Protein 7T9X (pdb70)

B-factor: mean 17.8, std 6.79, range [9.57, 52.81]

GO terms:
  GO:0043161 proteasome-mediated ubiquitin-dependent protein catabolic process (P, IDA)
  GO:1990429 peroxisomal importomer complex (C, IDA)
  GO:0000209 protein polyubiquitination (P, IDA)
  GO:0061630 ubiquitin protein ligase activity (F, IDA)
  GO:0005778 peroxisomal membrane (C, IDA)
  GO:0016558 protein import into peroxisome matrix (P, IMP)
  GO:0005515 protein binding (F, IPI)
  GO:0008320 transmembrane protein transporter activity (F, IDA)
  GO:0044721 protein import into peroxisome matrix, substrate release (P, IDA)
  GO:0016562 protein import into peroxisome matrix, receptor recycling (P, IDA)
  GO:1990757 ubiquitin ligase activator activity (F, IDA)
  GO:0016567 protein ubiquitination (P, IDA)

Secondary structure (DSSP, 8-state):
-TT-SSSBPTTT-SB-SSEEE-TTS-EEEHHHHHHHHHHTTTB-TTT-PBPTTEEEETTTTEEEE-SS-EE--/-TT---SBPTTT-SB-SSEEE-TTS-EEEHHHHHHHHHHTTTB-TTT-PBPTTEEEETTTTEEEE-SS-EE--

Nearest PDB structures (foldseek):
  7t9x-assembly2_B  TM=1.014E+00  e=2.591E-16  Bacteria
  3hcs-assembly1_A  TM=7.202E-01  e=7.466E-03  Homo sapiens
  5vo0-assembly1_A  TM=7.494E-01  e=9.735E-03  Danio rerio
  7l3l-assembly2_D  TM=7.258E-01  e=9.735E-03  Homo sapiens
  7l3l-assembly1_A  TM=7.082E-01  e=1.655E-02  Homo sapiens

Foldseek 3Di:
DFPDQQAAALQPRHRADQWKAFLVRDIHHPVRVFVVCFVLVQADSPPRDRDPQWDADPVVRTIGGRDGIGTDD/DFPDQQAAALQPRHRADQWKAFLVRDIHHPVSQFVCCFVPVQADSPPRDRDPQWDQDPVVRIIGGRDGIGTDD

Sequence (146 aa):
PLGSVSEACPVCEKTVQNPCVLETGYVACYPCAISYLVNNEGHCPVTNKKLLGCTYNKHTNKWEVVTGIRKLIPLGSVSEACPVCEKTVQNPCVLETGYVACYPCAISYLVNNEGHCPVTNKKLLGCTYNKHTNKWEVVTGIRKLI

Radius of gyration: 20.34 Å; Cα contacts (8 Å, |Δi|>4): 293; chains: 2; bounding box: 25×26×68 Å

Organism: Saccharomyces cerevisiae (strain ATCC 204508 / S288c) (NCBI:txid559292)

InterPro domains:
  IPR006845 Pex, N-terminal [PF04757] (41-294)
  IPR013083 Zinc finger, RING/FYVE/PHD-type [G3DSA:3.30.40.10] (316-398)
  IPR017375 Peroxisome assembly protein 12 [PIRSF038074] (31-373)
  IPR017375 Peroxisome assembly protein 12 [PTHR12888] (24-397)

Solvent-accessible surface area: 9684 Å² total; per-residue (Å²): 156,171,30,34,72,102,111,69,1,45,45,41,146,147,110,14,129,109,26,0,33,5,70,40,24,96,17,0,9,72,84,19,0,68,49,58,3,45,114,55,72,0,46,1,26,66,53,105,127,74,9,170,3,11,71,36,37,127,161,64,82,129,23,79,42,98,88,25,30,182,137,56,230,124,170,30,32,76,36,50,65,1,49,44,52,140,146,98,16,130,105,24,0,32,4,69,34,23,83,18,0,8,74,83,20,0,66,51,62,0,46,116,56,98,0,54,2,27,49,51,103,131,92,7,167,5,12,70,100,33,149,148,77,90,124,63,75,42,98,89,24,30,176,122,51,208

Structure (mmCIF, N/CA/C/O backbone):
data_7T9X
#
_entry.id   7T9X
#
_cell.length_a   27.578
_cell.length_b   32.922
_cell.length_c   72.488
_cell.angle_alpha   90.000
_cell.angle_beta   100.715
_cell.angle_gamma   90.000
#
_symmetry.space_group_name_H-M   'P 1 21 1'
#
loop_
_entity.id
_entity.type
_entity.pdbx_description
1 polymer 'Peroxisome assembly protein 12'
2 non-polymer 'ZINC ION'
3 water water
#
loop_
_atom_site.group_PDB
_atom_site.id
_atom_site.type_symbol
_atom_site.label_atom_id
_atom_site.label_alt_id
_atom_site.label_comp_id
_atom_site.label_asym_id
_atom_site.label_entity_id
_atom_site.label_seq_id
_atom_site.pdbx_PDB_ins_code
_atom_site.Cartn_x
_atom_site.Cartn_y
_atom_site.Cartn_z
_atom_site.occupancy
_atom_site.B_iso_or_equiv
_atom_site.auth_seq_id
_atom_site.auth_comp_id
_atom_site.auth_asym_id
_atom_site.auth_atom_id
_atom_site.pdbx_PDB_model_num
ATOM 1 N N . PRO A 1 1 ? -2.03714 -1.87491 26.77423 1.000 30.91598 2 PRO A N 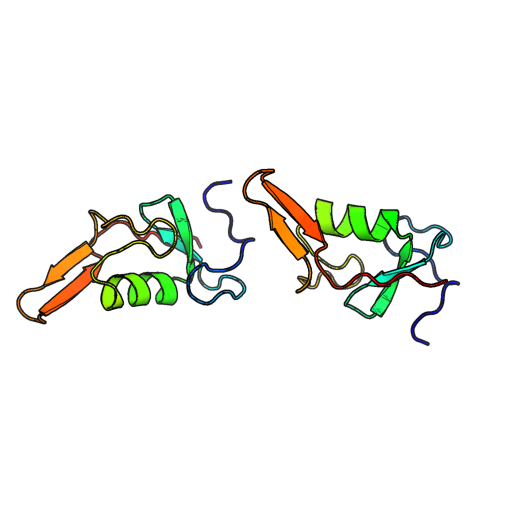1
ATOM 2 C CA . PRO A 1 1 ? -0.62062 -2.19623 26.96857 1.000 27.07709 2 PRO A CA 1
ATOM 3 C C . PRO A 1 1 ? 0.13782 -1.16112 27.79442 1.000 26.19085 2 PRO A C 1
ATOM 4 O O . PRO A 1 1 ? -0.12587 0.04190 27.71025 1.000 32.27588 2 PRO A O 1
ATOM 8 N N . LEU A 1 2 ? 1.09455 -1.64231 28.57925 1.000 16.49636 3 LEU A N 1
ATOM 9 C CA . LEU A 1 2 ? 1.84129 -0.78904 29.48627 1.000 14.28623 3 LEU A CA 1
ATOM 10 C C . LEU A 1 2 ? 2.85533 0.05580 28.73093 1.000 16.45065 3 LEU A C 1
ATOM 11 O O . LEU A 1 2 ? 3.51895 -0.42283 27.80603 1.000 15.48465 3 LEU A O 1
ATOM 16 N N . GLY A 1 3 ? 2.96808 1.31813 29.13102 1.000 13.45593 4 GLY A N 1
ATOM 17 C CA . GLY A 1 3 ? 3.93099 2.22441 28.54518 1.000 13.51511 4 GLY A CA 1
ATOM 18 C C . GLY A 1 3 ? 3.46875 2.97121 27.31662 1.000 12.86319 4 GLY A C 1
ATOM 19 O O . GLY A 1 3 ? 4.28171 3.66845 26.70163 1.000 14.87816 4 GLY A O 1
ATOM 20 N N . SER A 1 4 ? 2.20083 2.84021 26.92886 1.000 14.03401 5 SER A N 1
ATOM 21 C CA . SER A 1 4 ? 1.70361 3.57464 25.77214 1.000 14.36770 5 SER A CA 1
ATOM 22 C C . SER A 1 4 ? 1.75621 5.07708 26.02266 1.000 14.81720 5 SER A C 1
ATOM 23 O O . SER A 1 4 ? 1.43906 5.55235 27.12027 1.000 15.49636 5 SER A O 1
ATOM 26 N N . VAL A 1 5 ? 2.12131 5.83456 24.98759 1.000 12.51465 6 VAL A N 1
ATOM 27 C CA . VAL A 1 5 ? 2.19333 7.28728 25.09923 1.000 12.76719 6 VAL A CA 1
ATOM 28 C C . VAL A 1 5 ? 1.06985 7.98132 24.33724 1.000 16.82940 6 VAL A C 1
ATOM 29 O O . VAL A 1 5 ? 1.10032 9.20807 24.18285 1.000 17.19461 6 VAL A O 1
ATOM 33 N N . SER A 1 6 ? 0.06543 7.23736 23.87429 1.000 14.89368 7 SER A N 1
ATOM 34 C CA . SER A 1 6 ? -1.01840 7.81733 23.08370 1.000 17.05654 7 SER A CA 1
ATOM 35 C C . SER A 1 6 ? -2.30713 8.04937 23.87753 1.000 20.83389 7 SER A C 1
ATOM 36 O O . SER A 1 6 ? -3.34291 8.34676 23.27006 1.000 22.54313 7 SER A O 1
ATOM 39 N N . GLU A 1 7 ? -2.30367 7.83782 25.19252 1.000 17.34527 8 GLU A N 1
ATOM 40 C CA . GLU A 1 7 ? -3.49881 8.07321 25.99120 1.000 17.26935 8 GLU A CA 1
ATOM 41 C C . GLU A 1 7 ? -3.42669 9.46356 26.60846 1.000 16.93313 8 GLU A C 1
ATOM 42 O O . GLU A 1 7 ? -2.36142 10.07628 26.69223 1.000 17.39609 8 GLU A O 1
ATOM 48 N N . ALA A 1 8 ? -4.58120 9.97008 27.02702 1.000 15.83956 9 ALA A N 1
ATOM 49 C CA . ALA A 1 8 ? -4.59594 11.29280 27.63130 1.000 16.43560 9 ALA A CA 1
ATOM 50 C C . ALA A 1 8 ? -3.74938 11.29331 28.89717 1.000 13.31882 9 ALA A C 1
ATOM 51 O O . ALA A 1 8 ? -3.69581 10.30594 29.63267 1.000 15.51392 9 ALA A O 1
ATOM 53 N N . CYS A 1 9 ? -3.06986 12.40271 29.14879 1.000 12.41924 10 CYS A N 1
ATOM 54 C CA . CYS A 1 9 ? -2.37090 12.53012 30.41473 1.000 13.74764 10 CYS A CA 1
ATOM 55 C C . CYS A 1 9 ? -3.40075 12.54617 31.54326 1.000 12.86247 10 CYS A C 1
ATOM 56 O O . CYS A 1 9 ? -4.37268 13.31188 31.47495 1.000 14.01421 10 CYS A O 1
ATOM 59 N N . PRO A 1 10 ? -3.23466 11.72157 32.57900 1.000 12.04901 11 PRO A N 1
ATOM 60 C CA . PRO A 1 10 ? -4.21015 11.70343 33.68114 1.000 14.48320 11 PRO A CA 1
ATOM 61 C C . PRO A 1 10 ? -4.19290 12.95486 34.53250 1.000 15.55584 11 PRO A C 1
ATOM 62 O O . PRO A 1 10 ? -5.10408 13.13144 35.35584 1.000 18.46419 11 PRO A O 1
ATOM 66 N N . VAL A 1 11 ? -3.20147 13.82347 34.36319 1.000 10.98866 12 VAL A N 1
ATOM 67 C CA . VAL A 1 11 ? -3.11471 15.05142 35.14399 1.000 12.39382 12 VAL A CA 1
ATOM 68 C C . VAL A 1 11 ? -3.71284 16.21744 34.36792 1.000 15.61421 12 VAL A C 1
ATOM 69 O O . VAL A 1 11 ? -4.65214 16.87092 34.84000 1.000 18.20101 12 VAL A O 1
ATOM 73 N N . CYS A 1 12 ? -3.18004 16.49450 33.17414 1.000 13.83201 13 CYS A N 1
ATOM 74 C CA . CYS A 1 12 ? -3.57846 17.68442 32.42380 1.000 13.51142 13 CYS A CA 1
ATOM 75 C C . CYS A 1 12 ? -4.64637 17.41232 31.37172 1.000 15.04232 13 CYS A C 1
ATOM 76 O O . CYS A 1 12 ? -5.21289 18.37157 30.82600 1.000 15.40642 13 CYS A O 1
ATOM 79 N N . GLU A 1 13 ? -4.93734 16.14253 31.08814 1.000 13.89246 14 GLU A N 1
ATOM 80 C CA . GLU A 1 13 ? -5.96141 15.67105 30.15464 1.000 15.00014 14 GLU A CA 1
ATOM 81 C C . GLU A 1 13 ? -5.63841 15.96342 28.69820 1.000 18.38878 14 GLU A C 1
ATOM 82 O O . GLU A 1 13 ? -6.50542 15.77941 27.83003 1.000 20.95803 14 GLU A O 1
ATOM 88 N N . LYS A 1 14 ? -4.40591 16.34480 28.39238 1.000 15.55949 15 LYS A N 1
ATOM 89 C CA . LYS A 1 14 ? -3.98140 16.61521 27.02952 1.000 15.05319 15 LYS A CA 1
ATOM 90 C C . LYS A 1 14 ? -3.12593 15.46325 26.52104 1.000 14.43514 15 LYS A C 1
ATOM 91 O O . LYS A 1 14 ? -2.82511 14.50830 27.24123 1.000 16.15790 15 LYS A O 1
ATOM 97 N N . THR A 1 15 ? -2.74343 15.55085 25.24941 1.000 16.28989 16 THR A N 1
ATOM 98 C CA . THR A 1 15 ? -1.77089 14.61763 24.70428 1.000 17.90717 16 THR A CA 1
ATOM 99 C C . THR A 1 15 ? -0.50642 14.66281 25.55063 1.000 16.24457 16 THR A C 1
ATOM 100 O O . THR A 1 15 ? -0.03281 15.74351 25.91995 1.000 18.36954 16 THR A O 1
ATOM 104 N N . VAL A 1 16 ? 0.01942 13.48325 25.88925 1.000 15.74859 17 VAL A N 1
ATOM 105 C CA . VAL A 1 16 ? 1.20503 13.41270 26.73690 1.000 15.61198 17 VAL A CA 1
ATOM 106 C C . VAL A 1 16 ? 2.40073 13.97734 25.98677 1.000 13.97821 17 VAL A C 1
ATOM 107 O O . VAL A 1 16 ? 2.65157 13.62644 24.82444 1.000 15.44359 17 VAL A O 1
ATOM 111 N N . GLN A 1 17 ? 3.12292 14.88005 26.63865 1.000 15.47088 18 GLN A N 1
ATOM 112 C CA . GLN A 1 17 ? 4.38878 15.40133 26.14553 1.000 15.70812 18 GLN A CA 1
ATOM 113 C C . GLN A 1 17 ? 5.46838 15.07641 27.16880 1.000 15.81828 18 GLN A C 1
ATOM 114 O O . GLN A 1 17 ? 5.25184 15.23511 28.37254 1.000 16.45619 18 GLN A O 1
ATOM 120 N N . ASN A 1 18 ? 6.63323 14.63460 26.69240 1.000 14.10077 19 ASN A N 1
ATOM 121 C CA . ASN A 1 18 ? 7.72236 14.18279 27.56031 1.000 13.30088 19 ASN A CA 1
ATOM 122 C C . ASN A 1 18 ? 7.20966 13.08957 28.48667 1.000 13.82864 19 ASN A C 1
ATOM 123 O O . ASN A 1 18 ? 7.17809 13.26849 29.71449 1.000 12.97759 19 ASN A O 1
ATOM 128 N N . PRO A 1 19 ? 6.82624 11.94140 27.92895 1.000 12.73014 20 PRO A N 1
ATOM 129 C CA . PRO A 1 19 ? 6.18300 10.89910 28.73252 1.000 11.19789 20 PRO A CA 1
ATOM 130 C C . PRO A 1 19 ? 7.09800 10.31721 29.79122 1.000 12.63728 20 PRO A C 1
ATOM 131 O O . PRO A 1 19 ? 8.31895 10.22265 29.62965 1.000 12.50717 20 PRO A O 1
ATOM 135 N N . CYS A 1 20 ? 6.47323 9.91931 30.89198 1.000 11.16513 21 CYS A N 1
ATOM 136 C CA . CYS A 1 20 ? 7.14648 9.16704 31.93501 1.000 10.59509 21 CYS A CA 1
ATOM 137 C C . CYS A 1 20 ? 6.15570 8.17054 32.50534 1.000 11.18938 21 CYS A C 1
ATOM 138 O O . CYS A 1 20 ? 4.95019 8.28451 32.29881 1.000 10.60997 21 CYS A O 1
ATOM 141 N N . VAL A 1 21 ? 6.67876 7.18604 33.22519 1.000 10.63914 22 VAL A N 1
ATOM 142 C CA . VAL A 1 21 ? 5.87812 6.13468 33.84348 1.000 11.53125 22 VAL A CA 1
ATOM 143 C C . VAL A 1 21 ? 5.85963 6.37355 35.34291 1.000 13.91058 22 VAL A C 1
ATOM 144 O O . VAL A 1 21 ? 6.91381 6.57697 35.96071 1.000 12.07360 22 VAL A O 1
ATOM 148 N N . LEU A 1 22 ? 4.66453 6.34062 35.92405 1.000 12.50042 23 LEU A N 1
ATOM 149 C CA . LEU A 1 22 ? 4.46630 6.43704 37.35830 1.000 13.48682 23 LEU A CA 1
ATOM 150 C C . LEU A 1 22 ? 4.64963 5.07189 38.01307 1.000 12.51480 23 LEU A C 1
ATOM 151 O O . LEU A 1 22 ? 4.67034 4.03097 37.35506 1.000 12.65498 23 LEU A O 1
ATOM 156 N N . GLU A 1 23 ? 4.72971 5.08902 39.34339 1.000 15.56237 24 GLU A N 1
ATOM 157 C CA . GLU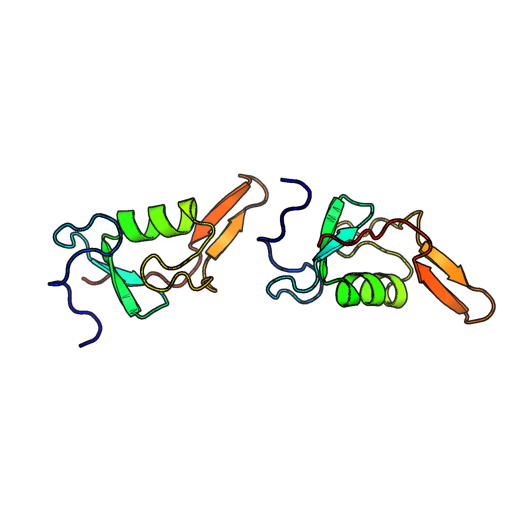 A 1 23 ? 4.91994 3.86381 40.11151 1.000 16.20012 24 GLU A CA 1
ATOM 158 C C . GLU A 1 23 ? 3.80132 2.86404 39.86886 1.000 13.91239 24 GLU A C 1
ATOM 159 O O . GLU A 1 23 ? 4.00915 1.64718 39.95560 1.000 16.73063 24 GLU A O 1
ATOM 165 N N . THR A 1 24 ? 2.61865 3.36126 39.53575 1.000 13.45661 25 THR A N 1
ATOM 166 C CA . THR A 1 24 ? 1.43990 2.56055 39.26611 1.000 13.39274 25 THR A CA 1
ATOM 167 C C . THR A 1 24 ? 1.34242 2.10674 37.81569 1.000 11.65875 25 THR A C 1
ATOM 168 O O . THR A 1 24 ? 0.37700 1.42237 37.45953 1.000 15.62222 25 THR A O 1
ATOM 172 N N . GLY A 1 25 ? 2.31508 2.47650 36.97645 1.000 12.29198 26 GLY A N 1
ATOM 173 C CA . GLY A 1 25 ? 2.37564 2.01501 35.60950 1.000 13.55903 26 GLY A CA 1
ATOM 174 C C . GLY A 1 25 ? 1.75271 2.94028 34.59227 1.000 13.33332 26 GLY A C 1
ATOM 175 O O . GLY A 1 25 ? 1.96264 2.74077 33.38993 1.000 17.52970 26 GLY A O 1
ATOM 176 N N . TYR A 1 26 ? 1.02438 3.95853 35.02934 1.000 12.73684 27 TYR A N 1
ATOM 177 C CA . TYR A 1 26 ? 0.36624 4.85874 34.09630 1.000 12.00032 27 TYR A CA 1
ATOM 178 C C . TYR A 1 26 ? 1.35191 5.90467 33.59896 1.000 11.98696 27 TYR A C 1
ATOM 179 O O . TYR A 1 26 ? 2.35052 6.20446 34.25733 1.000 12.08265 27 TYR A O 1
ATOM 188 N N . VAL A 1 27 ? 1.07260 6.43946 32.40232 1.000 12.31256 28 VAL A N 1
ATOM 189 C CA . VAL A 1 27 ? 1.96033 7.38323 31.72341 1.000 11.77462 28 VAL A CA 1
ATOM 190 C C . VAL A 1 27 ? 1.39852 8.79217 31.84210 1.000 10.92062 28 VAL A C 1
ATOM 191 O O . VAL A 1 27 ? 0.19470 9.01192 31.66106 1.000 12.38142 28 VAL A O 1
ATOM 195 N N . ALA A 1 28 ? 2.27233 9.75623 32.14875 1.000 10.61606 29 ALA A N 1
ATOM 196 C CA . ALA A 1 28 ? 1.88712 11.15276 32.26679 1.000 10.94450 29 ALA A CA 1
ATOM 197 C C . ALA A 1 28 ? 3.01541 12.01715 31.71767 1.000 12.15634 29 ALA A C 1
ATOM 198 O O . ALA A 1 28 ? 4.14438 11.55308 31.54969 1.000 12.14750 29 ALA A O 1
ATOM 200 N N . CYS A 1 29 ? 2.71553 13.28607 31.44441 1.000 11.53822 30 CYS A N 1
ATOM 201 C CA . CYS A 1 29 ? 3.79616 14.21911 31.14057 1.000 12.06401 30 CYS A CA 1
ATOM 202 C C . CYS A 1 29 ? 4.73958 14.30917 32.33142 1.000 10.58819 30 CYS A C 1
ATOM 203 O O . CYS A 1 29 ? 4.29791 14.34120 33.48165 1.000 11.42370 30 CYS A O 1
ATOM 206 N N . TYR A 1 30 ? 6.04369 14.38379 32.06126 1.000 10.57499 31 TYR A N 1
ATOM 207 C CA . TYR A 1 30 ? 7.01192 14.50057 33.15373 1.000 12.00955 31 TYR A CA 1
ATOM 208 C C . TYR A 1 30 ? 6.68185 15.61924 34.14369 1.000 10.55639 31 TYR A C 1
ATOM 209 O O . TYR A 1 30 ? 6.61790 15.34411 35.35489 1.000 11.99083 31 TYR A O 1
ATOM 218 N N . PRO A 1 31 ? 6.45107 16.87071 33.72971 1.000 10.73168 32 PRO A N 1
ATOM 219 C CA . PRO A 1 31 ? 6.14553 17.90082 34.73638 1.000 12.44647 32 PRO A CA 1
ATOM 220 C C . PRO A 1 31 ? 4.80512 17.68561 35.41150 1.000 12.97740 32 PRO A C 1
ATOM 221 O O . PRO A 1 31 ? 4.62380 18.11755 36.55806 1.000 14.46987 32 PRO A O 1
ATOM 225 N N . CYS A 1 32 ? 3.85792 17.05271 34.71377 1.000 11.75998 33 CYS A N 1
ATOM 226 C CA . CYS A 1 32 ? 2.56660 16.71413 35.30181 1.000 12.25836 33 CYS A CA 1
ATOM 227 C C . CYS A 1 32 ? 2.72287 15.67830 36.40359 1.000 13.03951 33 CYS A C 1
ATOM 228 O O . CYS A 1 32 ? 2.11925 15.80271 37.47410 1.000 13.55745 33 CYS A O 1
ATOM 231 N N . ALA A 1 33 ? 3.53574 14.64933 36.16226 1.000 11.59617 34 ALA A N 1
ATOM 232 C CA . ALA A 1 33 ? 3.75256 13.63388 37.18433 1.000 11.34889 34 ALA A CA 1
ATOM 233 C C . ALA A 1 33 ? 4.42770 14.23653 38.40553 1.000 13.32222 34 ALA A C 1
ATOM 234 O O . ALA A 1 33 ? 4.02236 13.98396 39.54556 1.000 12.87276 34 ALA A O 1
ATOM 236 N N . ILE A 1 34 ? 5.46314 15.04542 38.18765 1.000 11.45600 35 ILE A N 1
ATOM 237 C CA . ILE A 1 34 ? 6.16227 15.65479 39.31689 1.000 10.27327 35 ILE A CA 1
ATOM 238 C C . ILE A 1 34 ? 5.22532 16.57442 40.08617 1.000 10.91677 35 ILE A C 1
ATOM 239 O O . ILE A 1 34 ? 5.07963 16.45351 41.30575 1.000 12.21045 35 ILE A O 1
ATOM 244 N N . SER A 1 35 ? 4.55286 17.49111 39.38584 1.000 10.50539 36 SER A N 1
ATOM 245 C CA . SER A 1 35 ? 3.71777 18.45215 40.10032 1.000 11.75968 36 SER A CA 1
ATOM 246 C C . SER A 1 35 ? 2.55710 17.76845 40.80867 1.000 10.27317 36 SER A C 1
ATOM 247 O O . SER A 1 35 ? 2.22600 18.12984 41.94384 1.000 11.66171 36 SER A O 1
ATOM 250 N N . TYR A 1 36 ? 1.94793 16.75226 40.19025 1.000 10.15573 37 TYR A N 1
ATOM 251 C CA . TYR A 1 36 ? 0.80048 16.14365 40.85474 1.000 10.16039 37 TYR A CA 1
ATOM 252 C C . TYR A 1 36 ? 1.22713 15.43209 42.13268 1.000 11.59609 37 TYR A C 1
ATOM 253 O O . TYR A 1 36 ? 0.58423 15.58288 43.18034 1.000 11.74772 37 TYR A O 1
ATOM 262 N N . LEU A 1 37 ? 2.32259 14.67739 42.07447 1.000 12.22638 38 LEU A N 1
ATOM 263 C CA . LEU A 1 37 ? 2.76397 13.94525 43.25598 1.000 12.30299 38 LEU A CA 1
ATOM 264 C C . LEU A 1 37 ? 3.18197 14.90156 44.36835 1.000 12.12794 38 LEU A C 1
ATOM 265 O O . LEU A 1 37 ? 2.85096 14.67668 45.54184 1.000 14.40330 38 LEU A O 1
ATOM 270 N N . VAL A 1 38 ? 3.88605 15.98263 44.01886 1.000 11.52358 39 VAL A N 1
ATOM 271 C CA . VAL A 1 38 ? 4.26790 16.98444 45.01572 1.000 13.33070 39 VAL A CA 1
ATOM 272 C C . VAL A 1 38 ? 3.03093 17.64811 45.60523 1.000 12.44180 39 VAL A C 1
ATOM 273 O O . VAL A 1 38 ? 2.90906 17.80171 46.82826 1.000 14.45518 39 VAL A O 1
ATOM 277 N N . ASN A 1 39 ? 2.07835 18.02891 44.74801 1.000 11.91962 40 ASN A N 1
ATOM 278 C CA . ASN A 1 39 ? 0.91404 18.79081 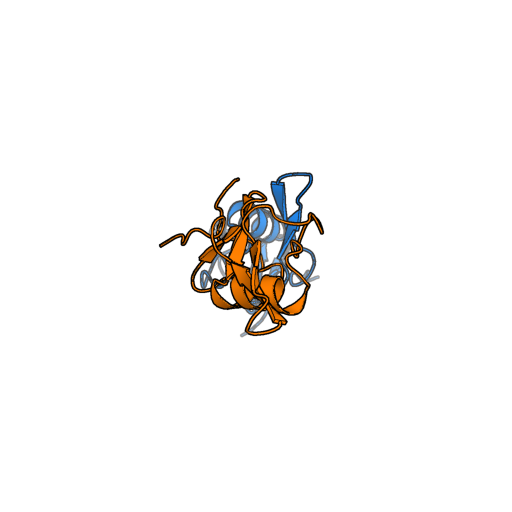45.19938 1.000 12.93535 40 ASN A CA 1
ATOM 279 C C . ASN A 1 39 ? -0.14237 17.93996 45.88584 1.000 14.95414 40 ASN A C 1
ATOM 280 O O . ASN A 1 39 ? -1.02185 18.50030 46.55016 1.000 18.03194 40 ASN A O 1
ATOM 285 N N . ASN A 1 40 ? -0.06761 16.61863 45.77572 1.000 13.78682 41 ASN A N 1
ATOM 286 C CA . ASN A 1 40 ? -1.08889 15.74391 46.33042 1.000 12.16823 41 ASN A CA 1
ATOM 287 C C . ASN A 1 40 ? -0.49775 14.72463 47.29143 1.000 12.09200 41 ASN A C 1
ATOM 288 O O . ASN A 1 40 ? -1.00928 13.61167 47.41292 1.000 15.02560 41 ASN A O 1
ATOM 293 N N . GLU A 1 41 ? 0.58871 15.10787 47.97455 1.000 15.13670 42 GLU A N 1
ATOM 294 C CA . GLU A 1 41 ? 1.16759 14.31793 49.06793 1.000 15.76185 42 GLU A CA 1
ATOM 295 C C . GLU A 1 41 ? 1.48850 12.89565 48.62975 1.000 14.46760 42 GLU A C 1
ATOM 296 O O . GLU A 1 41 ? 1.27470 11.93855 49.37311 1.000 17.30371 42 GLU A O 1
ATOM 302 N N . GLY A 1 42 ? 1.99020 12.75449 47.40767 1.000 13.21727 43 GLY A N 1
ATOM 303 C CA . GLY A 1 42 ? 2.45465 11.45781 46.94755 1.000 14.56836 43 GLY A CA 1
ATOM 304 C C . GLY A 1 42 ? 1.37583 10.48701 46.52780 1.000 14.43976 43 GLY A C 1
ATOM 305 O O . GLY A 1 42 ? 1.60344 9.27640 46.58038 1.000 16.77513 43 GLY A O 1
ATOM 306 N N . HIS A 1 43 ? 0.20766 10.97599 46.11457 1.000 15.07578 44 HIS A N 1
ATOM 307 C CA . HIS A 1 43 ? -0.87798 10.11366 45.65765 1.000 14.89408 44 HIS A CA 1
ATOM 308 C C . HIS A 1 43 ? -0.93245 10.04812 44.13322 1.000 14.74581 44 HIS A C 1
ATOM 309 O O . HIS A 1 43 ? -0.76983 11.06414 43.44863 1.000 17.23626 44 HIS A O 1
ATOM 316 N N . CYS A 1 44 ? -1.21075 8.84927 43.61805 1.000 13.68184 45 CYS A N 1
ATOM 317 C CA . CYS A 1 44 ? -1.34175 8.62477 42.17703 1.000 12.97507 45 CYS A CA 1
ATOM 318 C C . CYS A 1 44 ? -2.53776 9.39113 41.60466 1.000 14.18653 45 CYS A C 1
ATOM 319 O O . CYS A 1 44 ? -3.62988 9.34147 42.18303 1.000 14.79295 45 CYS A O 1
ATOM 322 N N . PRO A 1 45 ? -2.38487 10.08528 40.47034 1.000 13.70908 46 PRO A N 1
ATOM 323 C CA . PRO A 1 45 ? -3.53102 10.80113 39.88331 1.000 13.93157 46 PRO A CA 1
ATOM 324 C C . PRO A 1 45 ? -4.58430 9.88422 39.27772 1.000 15.36659 46 PRO A C 1
ATOM 325 O O . PRO A 1 45 ? -5.70257 10.35245 39.02438 1.000 19.44575 46 PRO A O 1
ATOM 329 N N . VAL A 1 46 ? -4.28198 8.60718 39.05542 1.000 14.58458 47 VAL A N 1
ATOM 330 C CA . VAL A 1 46 ? -5.24554 7.67059 38.48054 1.000 15.83417 47 VAL A CA 1
ATOM 331 C C . VAL A 1 46 ? -5.96296 6.88242 39.56397 1.000 17.38924 47 VAL A C 1
ATOM 332 O O . VAL A 1 46 ? -7.19006 6.76612 39.55226 1.000 20.23945 47 VAL A O 1
ATOM 336 N N . THR A 1 47 ? -5.20609 6.32662 40.50310 1.000 16.87723 48 THR A N 1
ATOM 337 C CA . THR A 1 47 ? -5.73071 5.39526 41.49222 1.000 17.71422 48 THR A CA 1
ATOM 338 C C . THR A 1 47 ? -5.86660 5.99114 42.88780 1.000 19.08118 48 THR A C 1
ATOM 339 O O . THR A 1 47 ? -6.47360 5.35500 43.75899 1.000 19.88850 48 THR A O 1
ATOM 343 N N . ASN A 1 48 ? -5.29539 7.16880 43.13080 1.000 16.91602 49 ASN A N 1
ATOM 344 C CA . ASN A 1 48 ? -5.20754 7.78141 44.45747 1.000 16.44284 49 ASN A CA 1
ATOM 345 C C . ASN A 1 48 ? -4.44145 6.91552 45.46313 1.000 19.40145 49 ASN A C 1
ATOM 346 O O . ASN A 1 48 ? -4.50795 7.15727 46.67250 1.000 22.14668 49 ASN A O 1
ATOM 351 N N . LYS A 1 49 ? -3.68491 5.92371 44.99784 1.000 17.58826 50 LYS A N 1
ATOM 352 C CA . LYS A 1 49 ? -2.80756 5.16959 45.88453 1.000 18.82109 50 LYS A CA 1
ATOM 353 C C . LYS A 1 49 ? -1.68269 6.05336 46.41110 1.000 18.93040 50 LYS A C 1
ATOM 354 O O . LYS A 1 49 ? -1.13525 6.88695 45.68480 1.000 18.23429 50 LYS A O 1
ATOM 360 N N . LYS A 1 50 ? -1.33309 5.85542 47.68215 1.000 18.06280 51 LYS A N 1
ATOM 361 C CA . LYS A 1 50 ? -0.18501 6.51394 48.29835 1.000 15.61837 51 LYS A CA 1
ATOM 362 C C . LYS A 1 50 ? 1.09132 5.84025 47.80612 1.000 18.44309 51 LYS A C 1
ATOM 363 O O . LYS A 1 50 ? 1.27444 4.63323 47.99731 1.000 22.20785 51 LYS A O 1
ATOM 369 N N . LEU A 1 51 ? 1.94989 6.59933 47.14021 1.000 18.12551 52 LEU A N 1
ATOM 370 C CA . LEU A 1 51 ? 3.10958 6.02854 46.46953 1.000 16.86946 52 LEU A CA 1
ATOM 371 C C . LEU A 1 51 ? 4.30333 5.88027 47.40663 1.000 19.58606 52 LEU A C 1
ATOM 372 O O . LEU A 1 51 ? 4.53721 6.71793 48.28243 1.000 26.78871 52 LEU A O 1
ATOM 377 N N . LEU A 1 52 ? 5.06623 4.80398 47.19895 1.000 16.38049 53 LEU A N 1
ATOM 378 C CA . LEU A 1 52 ? 6.23664 4.52694 48.02654 1.000 15.76721 53 LEU A CA 1
ATOM 379 C C . LEU A 1 52 ? 7.38424 5.49758 47.77734 1.000 18.29875 53 LEU A C 1
ATOM 380 O O . LEU A 1 52 ? 8.18676 5.74842 48.68563 1.000 19.89511 53 LEU A O 1
ATOM 385 N N . GLY A 1 53 ? 7.51808 6.00154 46.55267 1.000 16.18685 54 GLY A N 1
ATOM 386 C CA . GLY A 1 53 ? 8.69076 6.75818 46.16408 1.000 17.65730 54 GLY A CA 1
ATOM 387 C C . GLY A 1 53 ? 8.68626 8.23015 46.48724 1.000 16.17104 54 GLY A C 1
ATOM 388 O O . GLY A 1 53 ? 9.64504 8.93089 46.13916 1.000 17.60625 54 GLY A O 1
ATOM 389 N N . CYS A 1 54 ? 7.63784 8.73099 47.12078 1.000 14.57617 55 CYS A N 1
ATOM 390 C CA . CYS A 1 54 ? 7.56608 10.12169 47.52899 1.000 16.29749 55 CYS A CA 1
ATOM 391 C C . CYS A 1 54 ? 7.90523 10.24695 49.00760 1.000 20.65009 55 CYS A C 1
ATOM 392 O O . CYS A 1 54 ? 7.48786 9.42047 49.82754 1.000 22.60568 55 CYS A O 1
ATOM 395 N N . THR A 1 55 ? 8.67043 11.28104 49.33533 1.000 18.98285 56 THR A N 1
ATOM 396 C CA . THR A 1 55 ? 9.19624 11.50263 50.67555 1.000 21.85623 56 THR A CA 1
ATOM 397 C C . THR A 1 55 ? 8.88024 12.92681 51.10098 1.000 21.30737 56 THR A C 1
ATOM 398 O O . THR A 1 55 ? 8.88328 13.84677 50.27707 1.000 18.96190 56 THR A O 1
ATOM 402 N N . TYR A 1 56 ? 8.57851 13.10427 52.38142 1.000 20.17466 57 TYR A N 1
ATOM 403 C CA . TYR A 1 56 ? 8.32802 14.42961 52.92810 1.000 17.32093 57 TYR A CA 1
ATOM 404 C C . TYR A 1 56 ? 9.63687 15.08673 53.36263 1.000 18.40919 57 TYR A C 1
ATOM 405 O O . TYR A 1 56 ? 10.42320 14.49257 54.10982 1.000 19.50352 57 TYR A O 1
ATOM 414 N N . ASN A 1 57 ? 9.85390 16.31985 52.90457 1.000 14.31137 58 ASN A N 1
ATOM 415 C CA . ASN A 1 57 ? 11.03149 17.10849 53.25615 1.000 13.53989 58 ASN A CA 1
ATOM 416 C C . ASN A 1 57 ? 10.66684 17.97317 54.45824 1.000 15.48636 58 ASN A C 1
ATOM 417 O O . ASN A 1 57 ? 9.85725 18.89651 54.34431 1.000 15.46272 58 ASN A O 1
ATOM 422 N N . LYS A 1 58 ? 11.26745 17.67263 55.61803 1.000 16.78862 59 LYS A N 1
ATOM 423 C CA . LYS A 1 58 ? 10.91756 18.39214 56.83852 1.000 19.63249 59 LYS A CA 1
ATOM 424 C C . LYS A 1 58 ? 11.41690 19.82988 56.83485 1.000 18.48875 59 LYS A C 1
ATOM 425 O O . LYS A 1 58 ? 10.94983 20.64262 57.64430 1.000 18.93531 59 LYS A O 1
ATOM 431 N N . HIS A 1 59 ? 12.35089 20.16375 55.94810 1.000 14.23720 60 HIS A N 1
ATOM 432 C CA . HIS A 1 59 ? 12.87268 21.51992 55.88283 1.000 15.43613 60 HIS A CA 1
ATOM 433 C C . HIS A 1 59 ? 11.96749 22.42400 55.05693 1.000 16.78679 60 HIS A C 1
ATOM 434 O O . HIS A 1 59 ? 11.59748 23.51597 55.49764 1.000 19.10603 60 HIS A O 1
ATOM 441 N N . THR A 1 60 ? 11.54278 21.95536 53.88634 1.000 16.28553 61 THR A N 1
ATOM 442 C CA . THR A 1 60 ? 10.63478 22.73078 53.05481 1.000 13.92020 61 THR A CA 1
ATOM 443 C C . THR A 1 60 ? 9.17668 22.48189 53.40119 1.000 15.06070 61 THR A C 1
ATOM 444 O O . THR A 1 60 ? 8.31505 23.24532 52.94810 1.000 17.38327 61 THR A O 1
ATOM 448 N N . ASN A 1 61 ? 8.89037 21.44299 54.19148 1.000 15.49622 62 ASN A N 1
ATOM 449 C CA . ASN A 1 61 ? 7.51910 21.03970 54.51745 1.000 15.50981 62 ASN A CA 1
ATOM 450 C C . ASN A 1 61 ? 6.72505 20.74587 53.24915 1.000 17.55400 62 ASN A C 1
ATOM 451 O O . ASN A 1 61 ? 5.52870 21.02751 53.15447 1.000 19.47769 62 ASN A O 1
ATOM 456 N N . LYS A 1 62 ? 7.40493 20.16511 52.26681 1.000 14.68360 63 LYS A N 1
ATOM 457 C CA . LYS A 1 62 ? 6.79371 19.78012 51.00463 1.000 14.30972 63 LYS A CA 1
ATOM 458 C C . LYS A 1 62 ? 7.24376 18.37777 50.62909 1.000 14.33057 63 LYS A C 1
ATOM 459 O O . LYS A 1 62 ? 8.27781 17.88555 51.08492 1.000 14.56887 63 LYS A O 1
ATOM 465 N N . TRP A 1 63 ? 6.43442 17.73822 49.79331 1.000 14.12632 64 TRP A N 1
ATOM 466 C CA . TRP A 1 63 ? 6.71742 16.41115 49.27811 1.000 13.84760 64 TRP A CA 1
ATOM 467 C C . TRP A 1 63 ? 7.64886 16.48109 48.06918 1.000 11.53099 64 TRP A C 1
ATOM 468 O O . TRP A 1 63 ? 7.62028 17.43860 47.29587 1.000 14.18925 64 TRP A O 1
ATOM 479 N N . GLU A 1 64 ? 8.47303 15.44513 47.91140 1.000 14.52016 65 GLU A N 1
ATOM 480 C CA . GLU A 1 64 ? 9.40428 15.32704 46.79596 1.000 13.60990 65 GLU A CA 1
ATOM 481 C C . GLU A 1 64 ? 9.37085 13.90415 46.25586 1.000 14.81427 65 GLU A C 1
ATOM 482 O O . GLU A 1 64 ? 9.06947 12.96246 46.98887 1.000 15.86731 65 GLU A O 1
ATOM 488 N N . VAL A 1 65 ? 9.71279 13.73990 44.97811 1.000 12.23566 66 VAL A N 1
ATOM 489 C CA . VAL A 1 65 ? 9.69680 12.42072 44.33783 1.000 11.99751 66 VAL A CA 1
ATOM 490 C C . VAL A 1 65 ? 11.12304 11.86997 44.32786 1.000 13.84181 66 VAL A C 1
ATOM 491 O O . VAL A 1 65 ? 11.97313 12.29338 43.53474 1.000 15.86193 66 VAL A O 1
ATOM 495 N N . VAL A 1 66 ? 11.39210 10.91315 45.21032 1.000 14.75839 67 VAL A N 1
ATOM 496 C CA . VAL A 1 66 ? 12.73014 10.33345 45.30489 1.000 15.62735 67 VAL A CA 1
ATOM 497 C C . VAL A 1 66 ? 12.92079 9.19762 44.30898 1.000 15.57417 67 VAL A C 1
ATOM 498 O O . VAL A 1 66 ? 13.97638 9.08833 43.68130 1.000 19.44906 67 VAL A O 1
ATOM 502 N N . THR A 1 67 ? 11.92227 8.32741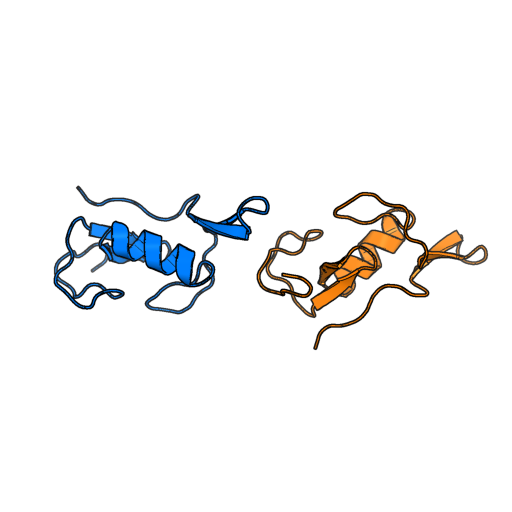 44.16543 1.000 16.23985 68 THR A N 1
ATOM 503 C CA . THR A 1 67 ? 11.96785 7.21452 43.22381 1.000 16.55618 68 THR A CA 1
ATOM 504 C C . THR A 1 67 ? 10.58919 7.04528 42.61022 1.000 16.33743 68 THR A C 1
ATOM 505 O O . THR A 1 67 ? 9.60435 7.61965 43.08243 1.000 16.34609 68 THR A O 1
ATOM 509 N N . GLY A 1 68 ? 10.51607 6.22776 41.55916 1.000 15.03516 69 GLY A N 1
ATOM 510 C CA . GLY A 1 68 ? 9.23586 5.78666 41.05489 1.000 15.13824 69 GLY A CA 1
ATOM 511 C C . GLY A 1 68 ? 8.74702 6.45440 39.78707 1.000 16.82506 69 GLY A C 1
ATOM 512 O O . GLY A 1 68 ? 7.71604 6.02913 39.26066 1.000 17.70587 69 GLY A O 1
ATOM 513 N N . ILE A 1 69 ? 9.38605 7.53482 39.33057 1.000 15.62492 70 ILE A N 1
ATOM 514 C CA . ILE A 1 69 ? 9.11128 8.12317 38.01990 1.000 15.43403 70 ILE A CA 1
ATOM 515 C C . ILE A 1 69 ? 10.24978 7.75478 37.07855 1.000 17.26525 70 ILE A C 1
ATOM 516 O O . ILE A 1 69 ? 11.42402 8.00993 37.38351 1.000 17.20841 70 ILE A O 1
ATOM 521 N N . ARG A 1 70 ? 9.91817 7.18160 35.92665 1.000 14.03915 71 ARG A N 1
ATOM 522 C CA . ARG A 1 70 ? 10.93348 6.81722 34.94390 1.000 14.44305 71 ARG A CA 1
ATOM 523 C C . ARG A 1 70 ? 10.56308 7.43154 33.59785 1.000 13.80640 71 ARG A C 1
ATOM 524 O O . ARG A 1 70 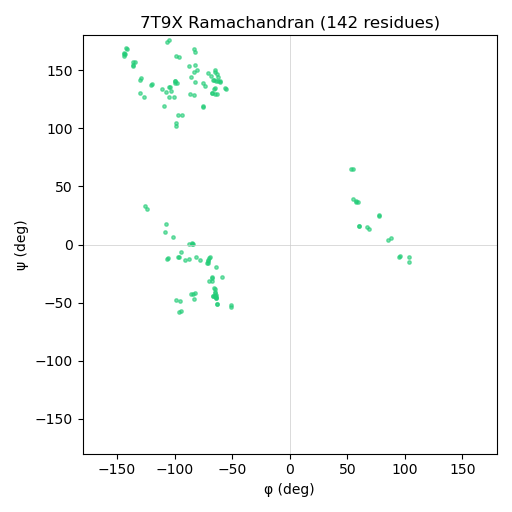? 9.45873 7.20906 33.09679 1.000 14.38200 71 ARG A O 1
ATOM 532 N N . LYS A 1 71 ? 11.49363 8.17178 32.99748 1.000 10.73864 72 LYS A N 1
ATOM 533 C CA . LYS A 1 71 ? 11.24028 8.79689 31.70974 1.000 13.48130 72 LYS A CA 1
ATOM 534 C C . LYS A 1 71 ? 11.17630 7.76680 30.58600 1.000 14.92883 72 LYS A C 1
ATOM 535 O O . LYS A 1 71 ? 11.89972 6.76612 30.58210 1.000 15.32452 72 LYS A O 1
ATOM 541 N N . LEU A 1 72 ? 10.34385 8.05828 29.58864 1.000 13.93286 73 LEU A N 1
ATOM 542 C CA . LEU A 1 72 ? 10.32901 7.32485 28.32857 1.000 13.40993 73 LEU A CA 1
ATOM 543 C C . LEU A 1 72 ? 11.03253 8.16602 27.26623 1.000 19.50769 73 LEU A C 1
ATOM 544 O O . LEU A 1 72 ? 10.78177 9.37075 27.15714 1.000 21.70339 73 LEU A O 1
ATOM 549 N N . ILE A 1 73 ? 11.94783 7.54371 26.52468 1.000 17.26325 74 ILE A N 1
ATOM 550 C CA . ILE A 1 73 ? 12.75984 8.25374 25.53845 1.000 22.83130 74 ILE A CA 1
ATOM 551 C C . ILE A 1 73 ? 11.84848 8.75534 24.43065 1.000 26.53085 74 ILE A C 1
ATOM 552 O O . ILE A 1 73 ? 11.93568 9.91772 24.00013 1.000 30.40026 74 ILE A O 1
ATOM 558 N N . PRO B 1 1 ? 2.92751 20.47483 59.37269 1.000 29.28863 2 PRO B N 1
ATOM 559 C CA . PRO B 1 1 ? 1.81060 20.94009 60.20218 1.000 22.30546 2 PRO B CA 1
ATOM 560 C C . PRO B 1 1 ? 1.57057 20.01023 61.37615 1.000 21.14821 2 PRO B C 1
ATOM 561 O O . PRO B 1 1 ? 1.61791 18.78259 61.21324 1.000 19.63755 2 PRO B O 1
ATOM 565 N N . LEU B 1 2 ? 1.23197 20.56638 62.53148 1.000 13.98168 3 LEU B N 1
ATOM 566 C CA . LEU B 1 2 ? 1.13765 19.72494 63.71054 1.000 13.24856 3 LEU B CA 1
ATOM 567 C C . LEU B 1 2 ? -0.11216 18.86545 63.63611 1.000 14.75997 3 LEU B C 1
ATOM 568 O O . LEU B 1 2 ? -1.19158 19.33406 63.25970 1.000 15.77099 3 LEU B O 1
ATOM 573 N N . GLY B 1 3 ? 0.04485 17.58994 63.98289 1.000 13.77784 4 GLY B N 1
ATOM 574 C CA . GLY B 1 3 ? -1.06526 16.66785 63.97495 1.000 12.80609 4 GLY B CA 1
ATOM 575 C C . GLY B 1 3 ? -1.32823 16.03571 62.63394 1.000 12.81161 4 GLY B C 1
ATOM 576 O O . GLY B 1 3 ? -2.30350 15.28305 62.50307 1.000 14.90475 4 GLY B O 1
ATOM 577 N N . SER B 1 4 ? -0.49530 16.31659 61.63202 1.000 11.47183 5 SER B N 1
ATOM 578 C CA . SER B 1 4 ? -0.67118 15.68267 60.33465 1.000 12.60397 5 SER B CA 1
ATOM 579 C C . SER B 1 4 ? -0.51236 14.17659 60.45251 1.000 15.61921 5 SER B C 1
ATOM 580 O O . SER B 1 4 ? 0.36048 13.67824 61.16856 1.000 15.06239 5 SER B O 1
ATOM 583 N N . VAL B 1 5 ? -1.35467 13.45097 59.72814 1.000 14.96263 6 VAL B N 1
ATOM 584 C CA . VAL B 1 5 ? -1.26891 11.99737 59.67671 1.000 16.19116 6 VAL B CA 1
ATOM 585 C C . VAL B 1 5 ? -0.74135 11.52732 58.32197 1.000 16.77164 6 VAL B C 1
ATOM 586 O O . VAL B 1 5 ? -0.87333 10.35379 57.98275 1.000 20.56035 6 VAL B O 1
ATOM 590 N N . SER B 1 6 ? -0.11621 12.42047 57.54774 1.000 16.50627 7 SER B N 1
ATOM 591 C CA . SER B 1 6 ? 0.30593 12.05184 56.20086 1.000 17.34951 7 SER B CA 1
ATOM 592 C C . SER B 1 6 ? 1.74539 11.56802 56.10583 1.000 17.51020 7 SER B C 1
ATOM 593 O O . SER B 1 6 ? 2.13668 11.09202 55.03559 1.000 20.30674 7 SER B O 1
ATOM 596 N N . GLU B 1 7 ? 2.52513 11.63001 57.18102 1.000 18.29277 8 GLU B N 1
ATOM 597 C CA . GLU B 1 7 ? 3.92813 11.24016 57.14972 1.000 17.72689 8 GLU B CA 1
ATOM 598 C C . GLU B 1 7 ? 4.09135 9.82772 57.69415 1.000 15.50370 8 GLU B C 1
ATOM 599 O O . GLU B 1 7 ? 3.20940 9.29271 58.36730 1.000 17.16987 8 GLU B O 1
ATOM 605 N N . ALA B 1 8 ? 5.23617 9.22408 57.38897 1.000 18.02724 9 ALA B N 1
ATOM 606 C CA . ALA B 1 8 ? 5.51428 7.88419 57.88683 1.000 17.37002 9 ALA B CA 1
ATOM 607 C C . ALA B 1 8 ? 5.58387 7.89014 59.41064 1.000 15.58989 9 ALA B C 1
ATOM 608 O O . ALA B 1 8 ? 5.98740 8.87640 60.03547 1.000 15.85070 9 ALA B O 1
ATOM 610 N N . CYS B 1 9 ? 5.15449 6.78708 60.01180 1.000 15.51802 10 CYS B N 1
ATOM 611 C CA . CYS B 1 9 ? 5.33255 6.62903 61.44850 1.000 13.32264 10 CYS B CA 1
ATOM 612 C C . CYS B 1 9 ? 6.82536 6.59893 61.76552 1.000 14.95248 10 CYS B C 1
ATOM 613 O O . CYS B 1 9 ? 7.57311 5.85280 61.11907 1.000 16.22894 10 CYS B O 1
ATOM 616 N N . PRO B 1 10 ? 7.30589 7.39501 62.72234 1.000 10.73594 11 PRO B N 1
ATOM 617 C CA . PRO B 1 10 ? 8.74826 7.38186 63.01938 1.000 13.50794 11 PRO B CA 1
ATOM 618 C C . PRO B 1 10 ? 9.22476 6.10388 63.67928 1.000 17.26273 11 PRO B C 1
ATOM 619 O O . PRO B 1 10 ? 10.44416 5.88810 63.75789 1.000 19.98799 11 PRO B O 1
ATOM 623 N N . VAL B 1 11 ? 8.31495 5.24377 64.13663 1.000 12.91955 12 VAL B N 1
ATOM 624 C CA . VAL B 1 11 ? 8.69152 4.00773 64.81525 1.000 12.82545 12 VAL B CA 1
ATOM 625 C C . VAL B 1 11 ? 8.73811 2.86971 63.80628 1.000 16.11936 12 VAL B C 1
ATOM 626 O O . VAL B 1 11 ? 9.77449 2.21173 63.65035 1.000 20.38805 12 VAL B O 1
ATOM 630 N N . CYS B 1 12 ? 7.62326 2.62308 63.10932 1.000 14.00022 13 CYS B N 1
ATOM 631 C CA . CYS B 1 12 ? 7.53226 1.47899 62.20676 1.000 14.21808 13 CYS B CA 1
ATOM 632 C C . CYS B 1 12 ? 7.82506 1.82836 60.75584 1.000 17.13693 13 CYS B C 1
ATOM 633 O O . CYS B 1 12 ? 7.97804 0.90967 59.94051 1.000 18.10980 13 CYS B O 1
ATOM 636 N N . GLU B 1 13 ? 7.90806 3.11413 60.41248 1.000 17.09637 14 GLU B N 1
ATOM 637 C CA . GLU B 1 13 ? 8.25166 3.60581 59.07819 1.000 17.73589 14 GLU B CA 1
ATOM 638 C C . GLU B 1 13 ? 7.18627 3.29333 58.03428 1.000 20.87149 14 GLU B C 1
ATOM 639 O O . GLU B 1 13 ? 7.46279 3.39516 56.82989 1.000 26.54584 14 GLU B O 1
ATOM 645 N N . LYS B 1 14 ? 5.98385 2.90902 58.45396 1.000 18.99020 15 LYS B N 1
ATOM 646 C CA . LYS B 1 14 ? 4.86161 2.65311 57.56324 1.000 21.40269 15 LYS B CA 1
ATOM 647 C C . LYS B 1 14 ? 3.84726 3.78594 57.67569 1.000 19.76645 15 LYS B C 1
ATOM 648 O O . LYS B 1 14 ? 3.97149 4.68588 58.51286 1.000 18.09783 15 LYS B O 1
ATOM 654 N N . THR B 1 15 ? 2.82695 3.72864 56.81902 1.000 20.35161 16 THR B N 1
ATOM 655 C CA . THR B 1 15 ? 1.71153 4.65700 56.93265 1.000 18.41567 16 THR B CA 1
ATOM 656 C C . THR B 1 15 ? 1.10995 4.55833 58.32874 1.000 16.34683 16 THR B C 1
ATOM 657 O O . THR B 1 15 ? 0.89723 3.45989 58.84816 1.000 17.15245 16 THR B O 1
ATOM 661 N N . VAL B 1 16 ? 0.84486 5.71344 58.94105 1.000 16.58493 17 VAL B N 1
ATOM 662 C CA . VAL B 1 16 ? 0.35785 5.73017 60.31557 1.000 14.97491 17 VAL B CA 1
ATOM 663 C C . VAL B 1 16 ? -1.04364 5.14339 60.37244 1.000 16.25086 17 VAL B C 1
ATOM 664 O O . VAL B 1 16 ? -1.92402 5.51114 59.58366 1.000 18.03838 17 VAL B O 1
ATOM 668 N N . GLN B 1 17 ? -1.24880 4.21138 61.29905 1.000 16.17364 18 GLN B N 1
ATOM 669 C CA . GLN B 1 17 ? -2.55641 3.64908 61.60884 1.000 16.34131 18 GLN B CA 1
ATOM 670 C C . GLN B 1 17 ? -2.87468 3.94918 63.06297 1.000 15.45883 18 GLN B C 1
ATOM 671 O O . GLN B 1 17 ? -2.00146 3.82539 63.92522 1.000 16.35626 18 GLN B O 1
ATOM 677 N N . ASN B 1 18 ? -4.12566 4.34005 63.33411 1.000 13.09261 19 ASN B N 1
ATOM 678 C CA . ASN B 1 18 ? -4.53497 4.75247 64.67569 1.000 12.16711 19 ASN B CA 1
ATOM 679 C C . ASN B 1 18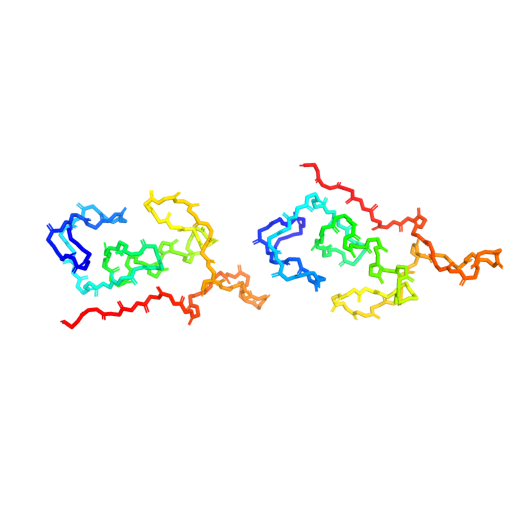 ? -3.60036 5.83833 65.18830 1.000 13.18567 19 ASN B C 1
ATOM 680 O O . ASN B 1 18 ? -2.87792 5.64419 66.17885 1.000 13.00046 19 ASN B O 1
ATOM 685 N N . PRO B 1 19 ? -3.60366 7.00249 64.55005 1.000 11.90883 20 PRO B N 1
ATOM 686 C CA . PRO B 1 19 ? -2.62494 8.03096 64.89640 1.000 10.01443 20 PRO B CA 1
ATOM 687 C C . PRO B 1 19 ? -2.79413 8.55853 66.31248 1.000 10.01153 20 PRO B C 1
ATOM 688 O O . PRO B 1 19 ? -3.89810 8.62689 66.86066 1.000 10.94498 20 PRO B O 1
ATOM 692 N N . CYS B 1 20 ? -1.67078 8.97034 66.88379 1.000 10.30519 21 CYS B N 1
ATOM 693 C CA . CYS B 1 20 ? -1.65929 9.70868 68.12947 1.000 9.88172 21 CYS B CA 1
ATOM 694 C C . CYS B 1 20 ? -0.54114 10.73469 68.04886 1.000 10.11738 21 CYS B C 1
ATOM 695 O O . CYS B 1 20 ? 0.32960 10.66606 67.17695 1.000 10.72186 21 CYS B O 1
ATOM 698 N N . VAL B 1 21 ? -0.59794 11.72975 68.92633 1.000 9.76331 22 VAL B N 1
ATOM 699 C CA . VAL B 1 21 ? 0.44090 12.74902 69.01224 1.000 10.70526 22 VAL B CA 1
ATOM 700 C C . VAL B 1 21 ? 1.20021 12.55597 70.31901 1.000 11.14124 22 VAL B C 1
ATOM 701 O O . VAL B 1 21 ? 0.59466 12.33561 71.37766 1.000 11.60771 22 VAL B O 1
ATOM 705 N N . LEU B 1 22 ? 2.52974 12.60258 70.23095 1.000 11.59912 23 LEU B N 1
ATOM 706 C CA . LEU B 1 22 ? 3.42589 12.54231 71.37136 1.000 11.92045 23 LEU B CA 1
ATOM 707 C C . LEU B 1 22 ? 3.55019 13.92178 72.01693 1.000 11.23573 23 LEU B C 1
ATOM 708 O O . LEU B 1 22 ? 3.19316 14.94928 71.43183 1.000 11.12874 23 LEU B O 1
ATOM 713 N N . GLU B 1 23 ? 4.09229 13.95194 73.23830 1.000 12.83157 24 GLU B N 1
ATOM 714 C CA . GLU B 1 23 ? 4.23561 15.24109 73.90564 1.000 13.41633 24 GLU B CA 1
ATOM 715 C C . GLU B 1 23 ? 5.19301 16.16208 73.15604 1.000 12.20417 24 GLU B C 1
ATOM 716 O O . GLU B 1 23 ? 5.15068 17.37533 73.36397 1.000 14.64772 24 GLU B O 1
ATOM 722 N N . THR B 1 24 ? 6.05546 15.61318 72.29021 1.000 10.76339 25 THR B N 1
ATOM 723 C CA . THR B 1 24 ? 6.94922 16.42036 71.46548 1.000 9.65441 25 THR B CA 1
ATOM 724 C C . THR B 1 24 ? 6.28313 16.91476 70.18673 1.000 10.31848 25 THR B C 1
ATOM 725 O O . THR B 1 24 ? 6.92628 17.61372 69.38908 1.000 13.40564 25 THR B O 1
ATOM 729 N N . GLY B 1 25 ? 5.01665 16.57868 69.96290 1.000 10.48424 26 GLY B N 1
ATOM 730 C CA . GLY B 1 25 ? 4.28992 17.10183 68.82686 1.000 10.57915 26 GLY B CA 1
ATOM 731 C C . GLY B 1 25 ? 4.26308 16.21361 67.60701 1.000 14.48869 26 GLY B C 1
ATOM 732 O O . GLY B 1 25 ? 3.52688 16.51925 66.66069 1.000 19.33585 26 GLY B O 1
ATOM 733 N N . TYR B 1 26 ? 5.04689 15.14453 67.58524 1.000 11.23057 27 TYR B N 1
ATOM 734 C CA . TYR B 1 26 ? 5.11875 14.25962 66.43140 1.000 10.63192 27 TYR B CA 1
ATOM 735 C C . TYR B 1 26 ? 4.04879 13.17142 66.49609 1.000 10.18064 27 TYR B C 1
ATOM 736 O O . TYR B 1 26 ? 3.58811 12.78327 67.57556 1.000 11.06035 27 TYR B O 1
ATOM 745 N N . VAL B 1 27 ? 3.66415 12.67218 65.31667 1.000 11.62703 28 VAL B N 1
ATOM 746 C CA . VAL B 1 27 ? 2.57082 11.70454 65.17834 1.000 9.56592 28 VAL B CA 1
ATOM 747 C C . VAL B 1 27 ? 3.13164 10.31147 64.90914 1.000 11.42067 28 VAL B C 1
ATOM 748 O O . VAL B 1 27 ? 4.03435 10.13613 64.07860 1.000 13.79262 28 VAL B O 1
ATOM 752 N N . ALA B 1 28 ? 2.57737 9.31210 65.59768 1.000 9.97642 29 ALA B N 1
ATOM 753 C CA . ALA B 1 28 ? 2.95603 7.91690 65.42199 1.000 10.42860 29 ALA B CA 1
ATOM 754 C C . ALA B 1 28 ? 1.72044 7.03926 65.58055 1.000 11.04901 29 ALA B C 1
ATOM 755 O O . ALA B 1 28 ? 0.69259 7.47857 66.09917 1.000 12.80121 29 ALA B O 1
ATOM 757 N N . CYS B 1 29 ? 1.81922 5.78438 65.14724 1.000 10.24790 30 CYS B N 1
ATOM 758 C CA . CYS B 1 29 ? 0.76435 4.82773 65.47112 1.000 9.98256 30 CYS B CA 1
ATOM 759 C C . CYS B 1 29 ? 0.63922 4.67911 66.98277 1.000 10.04357 30 CYS B C 1
ATOM 760 O O . CYS B 1 29 ? 1.64343 4.59031 67.68722 1.000 10.67265 30 CYS B O 1
ATOM 763 N N . TYR B 1 30 ? -0.59586 4.59251 67.47624 1.000 10.10207 31 TYR B N 1
ATOM 764 C CA . TYR B 1 30 ? -0.81267 4.44953 68.91835 1.000 10.45297 31 TYR B CA 1
ATOM 765 C C . TYR B 1 30 ? 0.00383 3.32026 69.54109 1.000 10.20015 31 TYR B C 1
ATOM 766 O O . TYR B 1 30 ? 0.74918 3.58954 70.49590 1.000 10.14176 31 TYR B O 1
ATOM 775 N N . PRO B 1 31 ? -0.05470 2.07329 69.05657 1.000 10.32856 32 PRO B N 1
ATOM 776 C CA . PRO B 1 31 ? 0.76277 1.02667 69.68972 1.000 10.82315 32 PRO B CA 1
ATOM 777 C C . PRO B 1 31 ? 2.25210 1.23206 69.47653 1.000 12.01572 32 PRO B C 1
ATOM 778 O O . PRO B 1 31 ? 3.04655 0.80074 70.31880 1.000 11.20375 32 PRO B O 1
ATOM 782 N N . CYS B 1 32 ? 2.65201 1.87167 68.37551 1.000 10.20478 33 CYS B N 1
ATOM 783 C CA . CYS B 1 32 ? 4.06505 2.18919 68.16066 1.000 10.48611 33 CYS B CA 1
ATOM 784 C C . CYS B 1 32 ? 4.56890 3.18340 69.19719 1.000 12.04281 33 CYS B C 1
ATOM 785 O O . CYS B 1 32 ? 5.68055 3.04325 69.72695 1.000 12.72796 33 CYS B O 1
ATOM 788 N N . ALA B 1 33 ? 3.77767 4.21665 69.47166 1.000 10.17531 34 ALA B N 1
ATOM 789 C CA . ALA B 1 33 ? 4.16878 5.21499 70.45329 1.000 10.43494 34 ALA B CA 1
ATOM 790 C C . ALA B 1 33 ? 4.26772 4.60170 71.84341 1.000 10.98321 34 ALA B C 1
ATOM 791 O O . ALA B 1 33 ? 5.23707 4.83030 72.57228 1.000 9.92349 34 ALA B O 1
ATOM 793 N N . ILE B 1 34 ? 3.26662 3.81471 72.22679 1.000 10.04090 35 ILE B N 1
ATOM 794 C CA . ILE B 1 34 ? 3.26421 3.22513 73.56015 1.000 10.12300 35 ILE B CA 1
ATOM 795 C C . ILE B 1 34 ? 4.44826 2.28922 73.71379 1.000 10.33095 35 ILE B C 1
ATOM 796 O O . ILE B 1 34 ? 5.20948 2.37596 74.68548 1.000 10.19676 35 ILE B O 1
ATOM 801 N N . SER B 1 35 ? 4.61281 1.37410 72.75716 1.000 10.27378 36 SER B N 1
ATOM 802 C CA . SER B 1 35 ? 5.67938 0.38491 72.89037 1.000 10.38515 36 SER B CA 1
ATOM 803 C C . SER B 1 35 ? 7.05377 1.03745 72.81938 1.000 10.30887 36 SER B C 1
ATOM 804 O O . SER B 1 35 ? 7.95784 0.64425 73.55642 1.000 10.38509 36 SER B O 1
ATOM 807 N N . TYR B 1 36 ? 7.23459 2.05417 71.96696 1.000 10.18020 37 TYR B N 1
ATOM 808 C CA . TYR B 1 36 ? 8.56032 2.66045 71.89702 1.000 10.23241 37 TYR B CA 1
ATOM 809 C C . TYR B 1 36 ? 8.91647 3.32299 73.21894 1.000 10.11323 37 TYR B C 1
ATOM 810 O O . TYR B 1 36 ? 10.03776 3.17336 73.71301 1.000 10.18045 37 TYR B O 1
ATOM 819 N N . LEU B 1 37 ? 7.97581 4.05786 73.80958 1.000 10.03349 38 LEU B N 1
ATOM 820 C CA . LEU B 1 37 ? 8.25991 4.73664 75.06965 1.000 10.93904 38 LEU B CA 1
ATOM 821 C C . LEU B 1 37 ? 8.52740 3.73675 76.18954 1.000 11.15903 38 LEU B C 1
ATOM 822 O O . LEU B 1 37 ? 9.46719 3.91000 76.97145 1.000 14.08459 38 LEU B O 1
ATOM 827 N N . VAL B 1 38 ? 7.74139 2.65985 76.25743 1.000 10.21985 39 VAL B N 1
ATOM 828 C CA . VAL B 1 38 ? 7.97391 1.64609 77.28257 1.000 10.47761 39 VAL B CA 1
ATOM 829 C C . VAL B 1 38 ? 9.32491 0.96962 77.08378 1.000 12.03234 39 VAL B C 1
ATOM 830 O O . VAL B 1 38 ? 10.06855 0.75161 78.04940 1.000 14.14629 39 VAL B O 1
ATOM 834 N N . ASN B 1 39 ? 9.66257 0.62136 75.83477 1.000 10.98527 40 ASN B N 1
ATOM 835 C CA . ASN B 1 39 ? 10.86720 -0.15878 75.55261 1.000 10.65521 40 ASN B CA 1
ATOM 836 C C . ASN B 1 39 ? 12.14449 0.67806 75.51732 1.000 11.66637 40 ASN B C 1
ATOM 837 O O . ASN B 1 39 ? 13.24546 0.09859 75.47081 1.000 10.90959 40 ASN B O 1
ATOM 842 N N . ASN B 1 40 ? 12.03387 2.00922 75.51662 1.000 10.99798 41 ASN B N 1
ATOM 843 C CA . ASN B 1 40 ? 13.20080 2.88481 75.41817 1.000 10.44165 41 ASN B CA 1
ATOM 844 C C . ASN B 1 40 ? 13.25138 3.90071 76.55382 1.000 10.60594 41 ASN B C 1
ATOM 845 O O . ASN B 1 40 ? 13.70215 5.04048 76.36403 1.000 11.64355 41 ASN B O 1
ATOM 850 N N . GLU B 1 41 ? 12.77271 3.49476 77.73249 1.000 12.46200 42 GLU B N 1
ATOM 851 C CA . GLU B 1 41 ? 12.92583 4.24779 78.98020 1.000 13.47181 42 GLU B CA 1
ATOM 852 C C . GLU B 1 41 ? 12.34997 5.65442 78.87033 1.000 12.63825 42 GLU B C 1
ATOM 853 O O . GLU B 1 41 ? 12.89745 6.61429 79.41901 1.000 13.36657 42 GLU B O 1
ATOM 859 N N . GLY B 1 42 ? 11.23134 5.77279 78.16464 1.000 12.49956 43 GLY B N 1
ATOM 860 C CA . GLY B 1 42 ? 10.51723 7.03456 78.10650 1.000 11.08065 43 GLY B CA 1
ATOM 861 C C . GLY B 1 42 ? 11.10915 8.08236 77.19594 1.000 13.82082 43 GLY B C 1
ATOM 862 O O . GLY B 1 42 ? 10.86010 9.27409 77.40891 1.000 12.86123 43 GLY B O 1
ATOM 863 N N . HIS B 1 43 ? 11.87642 7.68482 76.18247 1.000 12.07811 44 HIS B N 1
ATOM 864 C CA . HIS B 1 43 ? 12.47336 8.62249 75.23869 1.000 12.10873 44 HIS B CA 1
ATOM 865 C C . HIS B 1 43 ? 11.68085 8.69823 73.93727 1.000 11.81307 44 HIS B C 1
ATOM 866 O O . HIS B 1 43 ? 11.19959 7.68467 73.41600 1.000 13.25547 44 HIS B O 1
ATOM 873 N N . CYS B 1 44 ? 11.56708 9.91438 73.42003 1.000 11.06640 45 CYS B N 1
ATOM 874 C CA . CYS B 1 44 ? 10.87353 10.17595 72.15611 1.000 10.91985 45 CYS B CA 1
ATOM 875 C C . CYS B 1 44 ? 11.59279 9.53428 70.97053 1.000 9.80673 45 CYS B C 1
ATOM 876 O O . CYS B 1 44 ? 12.81360 9.68815 70.82608 1.000 10.80519 45 CYS B O 1
ATOM 879 N N . PRO B 1 45 ? 10.87041 8.84766 70.08264 1.000 9.77410 46 PRO B N 1
ATOM 880 C CA . PRO B 1 45 ? 11.51081 8.22581 68.91410 1.000 9.82155 46 PRO B CA 1
ATOM 881 C C . PRO B 1 45 ? 11.98333 9.20996 67.85903 1.000 12.48357 46 PRO B C 1
ATOM 882 O O . PRO B 1 45 ? 12.69058 8.78860 66.93019 1.000 14.91297 46 PRO B O 1
ATOM 886 N N . VAL B 1 46 ? 11.56921 10.47209 67.92162 1.000 11.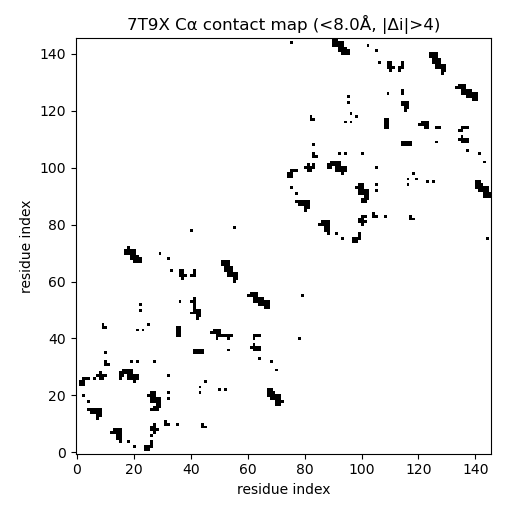33469 47 VAL B N 1
ATOM 887 C CA . VAL B 1 46 ? 11.98260 11.47752 66.94423 1.000 10.51972 47 VAL B CA 1
ATOM 888 C C . VAL B 1 46 ? 13.11968 12.34044 67.47530 1.000 11.82674 47 VAL B C 1
ATOM 889 O O . VAL B 1 46 ? 14.10873 12.57055 66.77786 1.000 16.32968 47 VAL B O 1
ATOM 893 N N . THR B 1 47 ? 12.98084 12.84196 68.71083 1.000 9.82312 48 THR B N 1
ATOM 894 C CA . THR B 1 47 ? 13.89277 13.83695 69.27969 1.000 13.58865 48 THR B CA 1
ATOM 895 C C . THR B 1 47 ? 14.82849 13.26968 70.33554 1.000 13.76107 48 THR B C 1
ATOM 896 O O . THR B 1 47 ? 15.77112 13.95935 70.74861 1.000 12.99196 48 THR B O 1
ATOM 900 N N . ASN B 1 48 ? 14.56742 12.05613 70.80847 1.000 11.79013 49 ASN B N 1
ATOM 901 C CA . ASN B 1 48 ? 15.25650 11.44279 71.93454 1.000 11.23717 49 ASN B CA 1
ATOM 902 C C . ASN B 1 48 ? 15.10388 12.23185 73.23622 1.000 11.31164 49 ASN B C 1
ATOM 903 O O . ASN B 1 48 ? 15.81717 11.97401 74.20485 1.000 13.47565 49 ASN B O 1
ATOM 908 N N . LYS B 1 49 ? 14.15045 13.15578 73.32313 1.000 11.74919 50 LYS B N 1
ATOM 909 C CA . LYS B 1 49 ? 13.88396 13.79144 74.60731 1.000 11.16371 50 LYS B CA 1
ATOM 910 C C . LYS B 1 49 ? 13.33897 12.79220 75.61747 1.000 11.75342 50 LYS B C 1
ATOM 911 O O . LYS B 1 49 ? 12.54500 11.90753 75.27454 1.000 11.98189 50 LYS B O 1
ATOM 917 N N . LYS B 1 50 ? 13.76584 12.92928 76.87582 1.000 14.07850 51 LYS B N 1
ATOM 918 C CA . LYS B 1 50 ? 13.13027 12.18753 77.95856 1.000 15.72790 51 LYS B CA 1
ATOM 919 C C . LYS B 1 50 ? 11.78922 12.83399 78.27483 1.000 15.71193 51 LYS B C 1
ATOM 920 O O . LYS B 1 50 ? 11.73887 13.99959 78.68531 1.000 17.59544 51 LYS B O 1
ATOM 926 N N . LEU B 1 51 ? 10.70592 12.08300 78.09854 1.000 12.48945 52 LEU B N 1
ATOM 927 C CA . LEU B 1 51 ? 9.37790 12.68243 78.15377 1.000 11.21185 52 LEU B CA 1
ATOM 928 C C . LEU B 1 51 ? 8.88885 12.84066 79.58852 1.000 15.84966 52 LEU B C 1
ATOM 929 O O . LEU B 1 51 ? 9.03984 11.94165 80.42226 1.000 18.44585 52 LEU B O 1
ATOM 934 N N . LEU B 1 52 ? 8.24693 13.98217 79.85337 1.000 13.71464 53 LEU B N 1
ATOM 935 C CA . LEU B 1 52 ? 7.74046 14.26657 81.19185 1.000 12.89690 53 LEU B CA 1
ATOM 936 C C . LEU B 1 52 ? 6.59642 13.33833 81.56667 1.000 17.52102 53 LEU B C 1
ATOM 937 O O . LEU B 1 52 ? 6.43099 13.00467 82.74707 1.000 19.24257 53 LEU B O 1
ATOM 942 N N . GLY B 1 53 ? 5.81067 12.90510 80.58316 1.000 13.91664 54 GLY B N 1
ATOM 943 C CA . GLY B 1 53 ? 4.60992 12.13950 80.82521 1.000 17.46968 54 GLY B CA 1
ATOM 944 C C . GLY B 1 53 ? 4.82779 10.65905 80.98465 1.000 18.68479 54 GLY B C 1
ATOM 945 O O . GLY B 1 53 ? 3.86537 9.91233 81.17670 1.000 22.05446 54 GLY B O 1
ATOM 946 N N . CYS B 1 54 ? 6.06935 10.19940 80.90313 1.000 13.69355 55 CYS B N 1
ATOM 947 C CA . CYS B 1 54 ? 6.38591 8.81238 81.17767 1.000 17.20361 55 CYS B CA 1
ATOM 948 C C . CYS B 1 54 ? 6.89662 8.70835 82.60611 1.000 24.09377 55 CYS B C 1
ATOM 949 O O . CYS B 1 54 ? 7.63819 9.57451 83.07938 1.000 26.84053 55 CYS B O 1
ATOM 952 N N . THR B 1 55 ? 6.46341 7.66808 83.29967 1.000 19.51907 56 THR B N 1
ATOM 953 C CA . THR B 1 55 ? 6.80131 7.47711 84.69802 1.000 23.24718 56 THR B CA 1
ATOM 954 C C . THR B 1 55 ? 7.32284 6.06327 84.87388 1.000 19.78076 56 THR B C 1
ATOM 955 O O . THR B 1 55 ? 6.81981 5.12591 84.24986 1.000 19.35152 56 THR B O 1
ATOM 959 N N . TYR B 1 56 ? 8.32898 5.91666 85.72385 1.000 18.19062 57 TYR B N 1
ATOM 960 C CA . TYR B 1 56 ? 8.86260 4.60547 86.05205 1.000 16.23374 57 TYR B CA 1
ATOM 961 C C . TYR B 1 56 ? 8.01965 3.94970 87.13945 1.000 20.14273 57 TYR B C 1
ATOM 962 O O . TYR B 1 56 ? 7.74590 4.55653 88.17976 1.000 23.11729 57 TYR B O 1
ATOM 971 N N . ASN B 1 57 ? 7.58855 2.71629 86.88549 1.000 16.44365 58 ASN B N 1
ATOM 972 C CA . ASN B 1 57 ? 6.79258 1.94208 87.83057 1.000 17.48277 58 ASN B CA 1
ATOM 973 C C . ASN B 1 57 ? 7.73348 1.01399 88.59617 1.000 16.86128 58 ASN B C 1
ATOM 974 O O . ASN B 1 57 ? 8.27487 0.05962 88.02949 1.000 18.20235 58 ASN B O 1
ATOM 979 N N . LYS B 1 58 ? 7.91772 1.28309 89.89014 1.000 16.50870 59 LYS B N 1
ATOM 980 C CA . LYS B 1 58 ? 8.86138 0.48758 90.66907 1.000 18.09385 59 LYS B CA 1
ATOM 981 C C . LYS B 1 58 ? 8.36128 -0.92861 90.94819 1.000 20.14331 59 LYS B C 1
ATOM 982 O O . LYS B 1 58 ? 9.16020 -1.78494 91.34387 1.000 22.33682 59 LYS B O 1
ATOM 988 N N . HIS B 1 59 ? 7.06571 -1.19686 90.76835 1.000 18.64544 60 HIS B N 1
ATOM 989 C CA . HIS B 1 59 ? 6.55083 -2.53780 91.03883 1.000 20.73294 60 HIS B CA 1
ATOM 990 C C . HIS B 1 59 ? 6.79197 -3.47402 89.86693 1.000 22.23649 60 HIS B C 1
ATOM 991 O O . HIS B 1 59 ? 7.13395 -4.64637 90.06058 1.000 28.86321 60 HIS B O 1
ATOM 998 N N . THR B 1 60 ? 6.57738 -2.98463 88.65114 1.000 19.30715 61 THR B N 1
ATOM 999 C CA . THR B 1 60 ? 6.85065 -3.73919 87.43829 1.000 20.00815 61 THR B CA 1
ATOM 1000 C C . THR B 1 60 ? 8.25877 -3.51774 86.90999 1.000 19.51211 61 THR B C 1
ATOM 1001 O O . THR B 1 60 ? 8.70261 -4.26754 86.03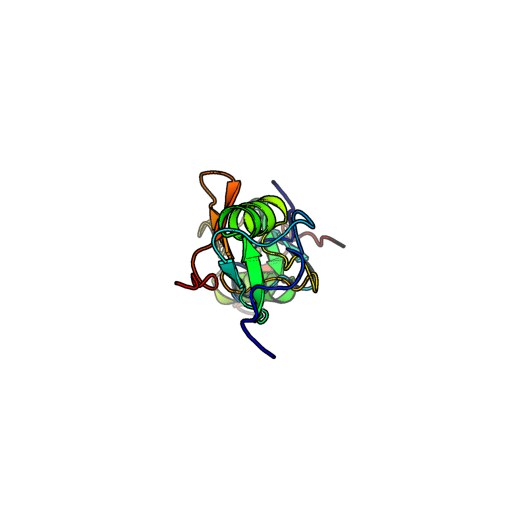030 1.000 22.73534 61 THR B O 1
ATOM 1005 N N . ASN B 1 61 ? 8.95626 -2.50084 87.41857 1.000 21.48223 62 ASN B N 1
ATOM 1006 C CA . ASN B 1 61 ? 10.29373 -2.12975 86.95769 1.000 19.37017 62 ASN B CA 1
ATOM 1007 C C . ASN B 1 61 ? 10.29764 -1.77066 85.47056 1.000 23.00283 62 ASN B C 1
ATOM 1008 O O . ASN B 1 61 ? 11.24513 -2.07081 84.74212 1.000 26.02433 62 ASN B O 1
ATOM 1013 N N . LYS B 1 62 ? 9.22342 -1.12146 85.01722 1.000 19.24493 63 LYS B N 1
ATOM 1014 C CA . LYS B 1 62 ? 9.08934 -0.68163 83.63257 1.000 19.25096 63 LYS B CA 1
ATOM 1015 C C . LYS B 1 62 ? 8.52790 0.73462 83.58803 1.000 18.07707 63 LYS B C 1
ATOM 1016 O O . LYS B 1 62 ? 7.85706 1.18563 84.51890 1.000 17.14321 63 LYS B O 1
ATOM 1022 N N . TRP B 1 63 ? 8.79182 1.43119 82.48379 1.000 17.28053 64 TRP B N 1
ATOM 1023 C CA . TRP B 1 63 ? 8.16868 2.72934 82.24948 1.000 16.90319 64 TRP B CA 1
ATOM 1024 C C . TRP B 1 63 ? 6.75104 2.56659 81.71018 1.000 14.58010 64 TRP B C 1
ATOM 1025 O O . TRP B 1 63 ? 6.42684 1.58262 81.03891 1.000 14.57773 64 TRP B O 1
ATOM 1036 N N . GLU B 1 64 ? 5.90531 3.54707 82.03226 1.000 13.57143 65 GLU B N 1
ATOM 1037 C CA . GLU B 1 64 ? 4.51321 3.61199 81.60055 1.000 14.15833 65 GLU B CA 1
ATOM 1038 C C . GLU B 1 64 ? 4.21029 5.03258 81.15564 1.000 14.36132 65 GLU B C 1
ATOM 1039 O O . GLU B 1 64 ? 4.80965 5.98411 81.65918 1.000 15.81859 65 GLU B O 1
ATOM 1045 N N . VAL B 1 65 ? 3.23499 5.18879 80.26473 1.000 15.18915 66 VAL B N 1
ATOM 1046 C CA . VAL B 1 65 ? 2.89805 6.50630 79.72424 1.000 13.28147 66 VAL B CA 1
ATOM 1047 C C . VAL B 1 65 ? 1.68414 7.02103 80.49332 1.000 14.26109 66 VAL B C 1
ATOM 1048 O O . VAL B 1 65 ? 0.54296 6.62615 80.22703 1.000 15.39771 66 VAL B O 1
ATOM 1052 N N . VAL B 1 66 ? 1.93266 7.93418 81.43169 1.000 15.04688 67 VAL B N 1
ATOM 1053 C CA . VAL B 1 66 ? 0.85898 8.46012 82.27211 1.000 16.29304 67 VAL B CA 1
ATOM 1054 C C . VAL B 1 66 ? 0.12855 9.59552 81.56556 1.000 14.73020 67 VAL B C 1
ATOM 1055 O O . VAL B 1 66 ? -1.10556 9.67696 81.60316 1.000 18.42827 67 VAL B O 1
ATOM 1059 N N . THR B 1 67 ? 0.87175 10.48703 80.91649 1.000 15.13661 68 THR B N 1
ATOM 1060 C CA . THR B 1 67 ? 0.30858 11.57648 80.13767 1.000 15.63985 68 THR B CA 1
ATOM 1061 C C . THR B 1 67 ? 1.16818 11.77899 78.90175 1.000 14.86323 68 THR B C 1
ATOM 1062 O O . THR B 1 67 ? 2.27128 11.23661 78.78373 1.000 17.48295 68 THR B O 1
ATOM 1066 N N . GLY B 1 68 ? 0.66008 12.57618 77.98131 1.000 18.40444 69 GLY B N 1
ATOM 1067 C CA . GLY B 1 68 ? 1.44876 13.06183 76.88229 1.000 20.33088 69 GLY B CA 1
ATOM 1068 C C . GLY B 1 68 ? 1.20200 12.38467 75.55269 1.000 21.68094 69 GLY B C 1
ATOM 1069 O O . GLY B 1 68 ? 1.60280 12.93331 74.52383 1.000 23.00639 69 GLY B O 1
ATOM 1070 N N . ILE B 1 69 ? 0.53862 11.22978 75.53006 1.000 17.21460 70 ILE B N 1
ATOM 1071 C CA . ILE B 1 69 ? 0.06393 10.63969 74.28244 1.000 13.48489 70 ILE B CA 1
ATOM 1072 C C . ILE B 1 69 ? -1.41420 10.95775 74.17598 1.000 15.52741 70 ILE B C 1
ATOM 1073 O O . ILE B 1 69 ? -2.17800 10.70380 75.11777 1.000 18.84572 70 ILE B O 1
ATOM 1078 N N . ARG B 1 70 ? -1.82054 11.54019 73.05405 1.000 12.21695 71 ARG B N 1
ATOM 1079 C CA . ARG B 1 70 ? -3.23115 11.82125 72.81832 1.000 13.54157 71 ARG B CA 1
ATOM 1080 C C . ARG B 1 70 ? -3.64701 11.29961 71.45189 1.000 10.80728 71 ARG B C 1
ATOM 1081 O O . ARG B 1 70 ? -2.99186 11.59034 70.44823 1.000 11.70831 71 ARG B O 1
ATOM 1089 N N . LYS B 1 71 ? -4.75353 10.55270 71.41051 1.000 10.23916 72 LYS B N 1
ATOM 1090 C CA . LYS B 1 71 ? -5.22307 9.97920 70.15806 1.000 12.51233 72 LYS B CA 1
ATOM 1091 C C . LYS B 1 71 ? -5.71927 11.05907 69.21379 1.000 13.12411 72 LYS B C 1
ATOM 1092 O O . LYS B 1 71 ? -6.31305 12.05388 69.64253 1.000 13.58295 72 LYS B O 1
ATOM 1098 N N . LEU B 1 72 ? -5.49036 10.84341 67.92088 1.000 11.71639 73 LEU B N 1
ATOM 1099 C CA . LEU B 1 72 ? -6.12541 11.60495 66.85460 1.000 12.21088 73 LEU B CA 1
ATOM 1100 C C . LEU B 1 72 ? -7.11705 10.67138 66.17497 1.000 18.58924 73 LEU B C 1
ATOM 1101 O O . LEU B 1 72 ? -6.71676 9.64536 65.61928 1.000 23.99505 73 LEU B O 1
ATOM 1106 N N . ILE B 1 73 ? -8.39341 11.01654 66.19900 1.000 21.06847 74 ILE B N 1
ATOM 1107 C CA . ILE B 1 73 ? -9.36983 10.08660 65.63853 1.000 26.06665 74 ILE B CA 1
ATOM 1108 C C . ILE B 1 73 ? -9.43692 10.20967 64.12087 1.000 33.18840 74 ILE B C 1
ATOM 1109 O O . ILE B 1 73 ? -9.36700 9.21179 63.39519 1.000 36.26664 74 ILE B O 1
#